Protein AF-A0A7V3UQM1-F1 (afdb_monomer)

pLDDT: mean 96.76, std 2.08, range [89.19, 98.5]

Radius of gyration: 13.06 Å; Cα contacts (8 Å, |Δi|>4): 38; chains: 1; bounding box: 28×18×31 Å

Solvent-accessible surface area (backbone atoms only — not comparable to full-atom values): 3785 Å² total; per-residue (Å²): 116,68,66,63,54,40,56,74,72,66,52,68,56,29,42,46,64,75,76,48,56,81,84,48,39,64,61,53,33,62,66,50,63,80,42,51,84,61,58,65,68,44,95,58,90,78,52,70,66,51,47,40,50,51,50,61,59,33,38,55,70,124

Foldseek 3Di:
DVVVVCVVVVHQFFDVSVPDDLVCLVVVLVVCVVVCVPQVVPPDDDDSVNSSV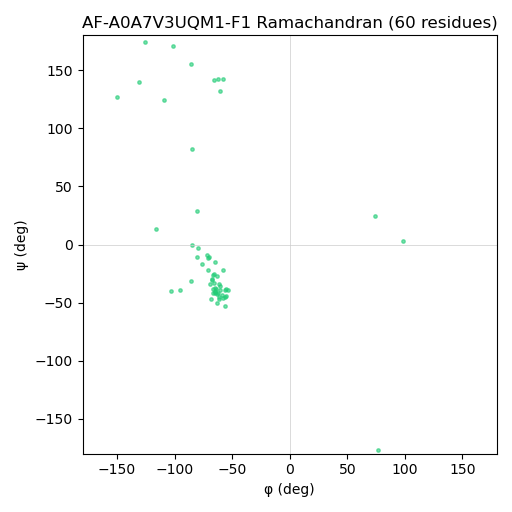VNVCRRGPD

Secondary structure (DSSP, 8-state):
-HHHHHHHTT--SSGGGGT--GGGHHHHHHHHGGGHHHHTTSSS---HHHHHHHHHHTT---

Mean predicted aligned error: 2.46 Å

Structure (mmCIF, N/CA/C/O backbone):
data_AF-A0A7V3UQM1-F1
#
_entry.id   AF-A0A7V3UQM1-F1
#
loop_
_atom_site.group_PDB
_atom_site.id
_atom_site.type_symbol
_atom_site.label_atom_id
_atom_site.label_alt_id
_atom_site.label_comp_id
_atom_site.label_asym_id
_atom_site.label_entity_id
_atom_site.label_seq_id
_atom_site.pdbx_PDB_ins_code
_atom_site.Cartn_x
_atom_site.Cartn_y
_atom_site.Cartn_z
_atom_site.occupancy
_atom_site.B_iso_or_equiv
_atom_site.auth_seq_id
_atom_site.auth_comp_id
_atom_site.auth_asym_id
_atom_site.auth_atom_id
_atom_site.pdbx_PDB_model_num
ATOM 1 N N . ALA A 1 1 ? -0.955 -0.200 16.523 1.00 89.19 1 ALA A N 1
ATOM 2 C CA . ALA A 1 1 ? -1.133 1.201 16.976 1.00 89.19 1 ALA A CA 1
ATOM 3 C C . ALA A 1 1 ? -1.624 2.123 15.852 1.00 89.19 1 ALA A C 1
ATOM 5 O O . ALA A 1 1 ? -2.686 2.712 16.006 1.00 89.19 1 ALA A O 1
ATOM 6 N N . VAL A 1 2 ? -0.920 2.205 14.714 1.00 96.38 2 VAL A N 1
ATOM 7 C CA . VAL A 1 2 ? -1.247 3.126 13.600 1.00 96.38 2 VAL A CA 1
ATOM 8 C C . VAL A 1 2 ? -2.655 2.920 13.019 1.00 96.38 2 VAL A C 1
ATOM 10 O O . VAL A 1 2 ? -3.386 3.892 12.867 1.00 96.38 2 VAL A O 1
ATOM 13 N N . ILE A 1 3 ? -3.098 1.674 12.810 1.00 96.69 3 ILE A N 1
ATOM 14 C CA . ILE A 1 3 ? -4.454 1.358 12.304 1.00 96.69 3 ILE A CA 1
ATOM 15 C C . ILE A 1 3 ? -5.562 2.018 13.144 1.00 96.69 3 ILE A C 1
ATOM 17 O O . ILE A 1 3 ? -6.533 2.539 12.604 1.00 96.69 3 ILE A O 1
ATOM 21 N N . LYS A 1 4 ? -5.410 2.058 14.475 1.00 97.69 4 LYS A N 1
ATOM 22 C CA . LYS A 1 4 ? -6.392 2.694 15.369 1.00 97.69 4 LYS A CA 1
ATOM 23 C C . LYS A 1 4 ? -6.501 4.200 15.107 1.00 97.69 4 LYS A C 1
ATOM 25 O O . LYS A 1 4 ? -7.601 4.743 15.154 1.00 97.69 4 LYS A O 1
ATOM 30 N N . VAL A 1 5 ? -5.375 4.860 14.825 1.00 98.00 5 VAL A N 1
ATOM 31 C CA . VAL A 1 5 ? -5.333 6.288 14.478 1.00 98.00 5 VAL A CA 1
ATOM 32 C C . VAL A 1 5 ? -5.977 6.519 13.113 1.00 98.00 5 VAL A C 1
ATOM 34 O O . VAL A 1 5 ? -6.851 7.373 13.010 1.00 98.00 5 VAL A O 1
ATOM 37 N N . MET A 1 6 ? -5.629 5.710 12.107 1.00 97.69 6 MET A N 1
ATOM 38 C CA . MET A 1 6 ? -6.196 5.804 10.754 1.00 97.69 6 MET A CA 1
ATOM 39 C C . MET A 1 6 ? -7.722 5.657 10.764 1.00 97.69 6 MET A C 1
ATOM 41 O O . MET A 1 6 ? -8.428 6.495 10.209 1.00 97.69 6 MET A O 1
ATOM 45 N N . ARG A 1 7 ? -8.246 4.662 11.492 1.00 97.56 7 ARG A N 1
ATOM 46 C CA . ARG A 1 7 ? -9.694 4.469 11.665 1.00 97.56 7 ARG A CA 1
ATOM 47 C C . ARG A 1 7 ? -10.361 5.648 12.371 1.00 97.56 7 ARG A C 1
ATOM 49 O O . ARG A 1 7 ? -11.433 6.070 11.957 1.00 97.56 7 ARG A O 1
ATOM 56 N N . LYS A 1 8 ? -9.733 6.204 13.415 1.00 98.12 8 LYS A N 1
ATOM 57 C CA . LYS A 1 8 ? -10.262 7.376 14.136 1.00 98.12 8 LYS A CA 1
ATOM 58 C C . LYS A 1 8 ? -10.296 8.632 13.258 1.00 98.12 8 LYS A C 1
ATOM 60 O O . LYS A 1 8 ? -11.191 9.450 13.426 1.00 98.12 8 LYS A O 1
ATOM 65 N N . ALA A 1 9 ? -9.340 8.775 12.343 1.00 97.88 9 ALA A N 1
ATOM 66 C CA . ALA A 1 9 ? -9.283 9.873 11.383 1.00 97.88 9 ALA A CA 1
ATOM 67 C C . ALA A 1 9 ? -10.221 9.684 10.172 1.00 97.88 9 ALA A C 1
ATOM 69 O O . ALA A 1 9 ? -10.294 10.573 9.332 1.00 97.88 9 ALA A O 1
ATOM 70 N N . GLY A 1 10 ? -10.926 8.549 10.068 1.00 97.31 10 GLY A N 1
ATOM 71 C CA . GLY A 1 10 ? -11.809 8.258 8.936 1.00 97.31 10 GLY A CA 1
ATOM 72 C C . GLY A 1 10 ? -11.067 7.899 7.647 1.00 97.31 10 GLY A C 1
ATOM 73 O O . GLY A 1 10 ? -11.612 8.089 6.564 1.00 97.31 10 GLY A O 1
ATOM 74 N N . MET A 1 11 ? -9.829 7.398 7.739 1.00 97.94 11 MET A N 1
ATOM 75 C CA . MET A 1 11 ? -9.062 7.024 6.551 1.00 97.94 11 MET A CA 1
ATOM 76 C C . MET A 1 11 ? -9.705 5.845 5.804 1.00 97.94 11 MET A C 1
ATOM 78 O O . MET A 1 11 ? -10.164 4.896 6.451 1.00 97.94 11 MET A O 1
ATOM 82 N N . PRO A 1 12 ? -9.688 5.857 4.458 1.00 98.00 12 PRO A N 1
ATOM 83 C CA . PRO A 1 12 ? -10.127 4.729 3.643 1.00 98.00 12 PRO A CA 1
ATOM 84 C C . PRO A 1 12 ? -9.332 3.453 3.949 1.00 98.00 12 PRO A C 1
ATOM 86 O O . PRO A 1 12 ? -8.121 3.499 4.182 1.00 98.00 12 PRO A O 1
ATOM 89 N N . ASN A 1 13 ? -10.009 2.304 3.934 1.00 98.00 13 ASN A N 1
ATOM 90 C CA . ASN A 1 13 ? -9.392 1.011 4.224 1.00 98.00 13 ASN A CA 1
ATOM 91 C C . ASN A 1 13 ? -8.735 0.398 2.981 1.00 98.00 13 ASN A C 1
ATOM 93 O O . ASN A 1 13 ? -9.313 -0.456 2.308 1.00 98.00 13 ASN A O 1
ATOM 97 N N . GLY A 1 14 ? -7.515 0.842 2.694 1.00 98.00 14 GLY A N 1
ATOM 98 C CA . GLY A 1 14 ? -6.736 0.345 1.565 1.00 98.00 14 GLY A CA 1
ATOM 99 C C . GLY A 1 14 ? -7.191 0.895 0.213 1.00 98.00 14 GLY A C 1
ATOM 100 O O . GLY A 1 14 ? -8.080 1.742 0.109 1.00 98.00 14 GLY A O 1
ATOM 101 N N . LEU A 1 15 ? -6.536 0.412 -0.840 1.00 98.38 15 LEU A N 1
ATOM 102 C CA . LEU A 1 15 ? -6.651 0.946 -2.198 1.00 98.38 15 LEU A CA 1
ATOM 103 C C . LEU A 1 15 ? -8.037 0.729 -2.822 1.00 98.38 15 LEU A C 1
ATOM 105 O O . LEU A 1 15 ? -8.520 1.592 -3.556 1.00 98.38 15 LEU A O 1
ATOM 109 N N . ARG A 1 16 ? -8.733 -0.357 -2.455 1.00 98.38 16 ARG A N 1
ATOM 110 C CA . ARG A 1 16 ? -10.114 -0.599 -2.907 1.00 98.38 16 ARG A CA 1
ATOM 111 C C . ARG A 1 16 ? -11.074 0.497 -2.462 1.00 98.38 16 ARG A C 1
ATOM 113 O O . ARG A 1 16 ? -11.964 0.876 -3.216 1.00 98.38 16 ARG A O 1
ATOM 120 N N . ALA A 1 17 ? -10.872 1.046 -1.265 1.00 98.19 17 ALA A N 1
ATOM 121 C CA . ALA A 1 17 ? -11.730 2.095 -0.721 1.00 98.19 17 ALA A CA 1
ATOM 122 C C . ALA A 1 17 ? -11.582 3.446 -1.449 1.00 98.19 17 ALA A C 1
ATOM 124 O O . ALA A 1 17 ? -12.393 4.342 -1.226 1.00 98.19 17 ALA A O 1
ATOM 125 N N . VAL A 1 18 ? -10.575 3.593 -2.319 1.00 97.69 18 VAL A N 1
ATOM 126 C CA . VAL A 1 18 ? -10.355 4.787 -3.153 1.00 97.69 18 VAL A CA 1
ATOM 127 C C . VAL A 1 18 ? -10.471 4.501 -4.656 1.00 97.69 18 VAL A C 1
ATOM 129 O O . VAL A 1 18 ? -10.108 5.348 -5.466 1.00 97.69 18 VAL A O 1
ATOM 132 N N . GLY A 1 19 ? -11.008 3.335 -5.033 1.00 98.19 19 GLY A N 1
ATOM 133 C CA . GLY A 1 19 ? -11.381 3.018 -6.416 1.00 98.19 19 GLY A CA 1
ATOM 134 C C . GLY A 1 19 ? -10.373 2.194 -7.218 1.00 98.19 19 GLY A C 1
ATOM 135 O O . GLY A 1 19 ? -10.649 1.921 -8.380 1.00 98.19 19 GLY A O 1
ATOM 136 N N . TYR A 1 20 ? -9.256 1.760 -6.627 1.00 98.50 20 TYR A N 1
ATOM 137 C CA . TYR A 1 20 ? -8.328 0.843 -7.298 1.00 98.50 20 TYR A CA 1
ATOM 138 C C . TYR A 1 20 ? -8.735 -0.620 -7.127 1.00 98.50 20 TYR A C 1
ATOM 140 O O . TYR A 1 20 ? -9.371 -1.026 -6.149 1.00 98.50 20 TYR A O 1
ATOM 148 N N . THR A 1 21 ? -8.291 -1.437 -8.067 1.00 98.38 21 THR A N 1
ATOM 149 C CA . THR A 1 21 ? -8.499 -2.878 -8.107 1.00 98.38 21 THR A CA 1
ATOM 150 C C . THR A 1 21 ? -7.166 -3.613 -8.244 1.00 98.38 21 THR A C 1
ATOM 152 O O . THR A 1 21 ? -6.104 -3.009 -8.393 1.00 98.38 21 THR A O 1
ATOM 155 N N . ALA A 1 22 ? -7.209 -4.946 -8.172 1.00 97.56 22 ALA A N 1
ATOM 156 C CA . ALA A 1 22 ? -6.018 -5.761 -8.394 1.00 97.56 22 ALA A CA 1
ATOM 157 C C . ALA A 1 22 ? -5.502 -5.657 -9.842 1.00 97.56 22 ALA A C 1
ATOM 159 O O . ALA A 1 22 ? -4.306 -5.823 -10.064 1.00 97.56 22 ALA A O 1
ATOM 160 N N . ASP A 1 23 ? -6.381 -5.335 -10.794 1.00 98.44 23 ASP A N 1
ATOM 161 C CA . ASP A 1 23 ? -6.034 -5.202 -12.212 1.00 98.44 23 ASP A CA 1
ATOM 162 C C . ASP A 1 23 ? -5.182 -3.945 -12.470 1.00 98.44 23 ASP A C 1
ATOM 164 O O . ASP A 1 23 ? -4.406 -3.896 -13.420 1.00 98.44 23 ASP A O 1
ATOM 168 N N . ASP A 1 24 ? -5.247 -2.955 -11.573 1.00 98.50 24 ASP A N 1
ATOM 169 C CA . ASP A 1 24 ? -4.454 -1.725 -11.653 1.00 98.50 24 ASP A CA 1
ATOM 170 C C . ASP A 1 24 ? -3.012 -1.900 -11.146 1.00 98.50 24 ASP A C 1
ATOM 172 O O . ASP A 1 24 ? -2.174 -1.014 -11.324 1.00 98.50 24 ASP A O 1
ATOM 176 N N 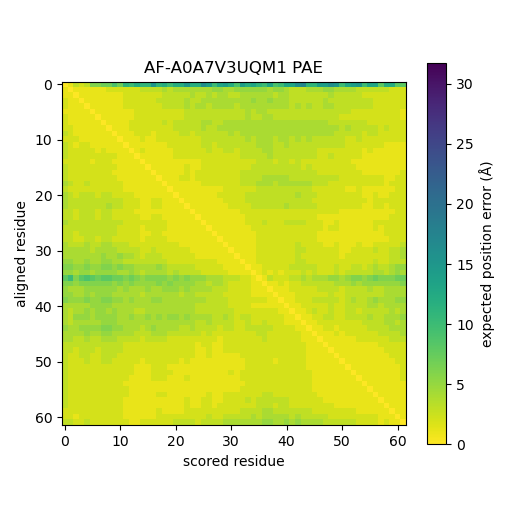. VAL A 1 25 ? -2.692 -3.026 -10.495 1.00 98.31 25 VAL A N 1
ATOM 177 C CA . VAL A 1 25 ? -1.400 -3.227 -9.815 1.00 98.31 25 VAL A CA 1
ATOM 178 C C . VAL A 1 25 ? -0.225 -3.132 -10.780 1.00 98.31 25 VAL A C 1
ATOM 180 O O . VAL A 1 25 ? 0.790 -2.534 -10.432 1.00 98.31 25 VAL A O 1
ATOM 183 N N . ASP A 1 26 ? -0.358 -3.669 -11.991 1.00 97.94 26 ASP A N 1
ATOM 184 C CA . ASP A 1 26 ? 0.713 -3.619 -12.990 1.00 97.94 26 ASP A CA 1
ATOM 185 C C . ASP A 1 26 ? 1.041 -2.165 -13.354 1.00 97.94 26 ASP A C 1
ATOM 187 O O . ASP A 1 26 ? 2.201 -1.757 -13.320 1.00 97.94 26 ASP A O 1
ATOM 191 N N . ALA A 1 27 ? 0.012 -1.345 -13.586 1.00 98.31 27 ALA A N 1
ATOM 192 C CA . ALA A 1 27 ? 0.176 0.075 -13.882 1.00 98.31 27 ALA A CA 1
ATOM 193 C C . ALA A 1 27 ? 0.771 0.854 -12.694 1.00 98.31 27 ALA A C 1
ATOM 195 O O . ALA A 1 27 ? 1.606 1.741 -12.885 1.00 98.31 27 ALA A O 1
ATOM 196 N N . LEU A 1 28 ? 0.385 0.508 -11.460 1.00 97.94 28 LEU A N 1
ATOM 197 C CA . LEU A 1 28 ? 0.944 1.107 -10.244 1.00 97.94 28 LEU A CA 1
ATOM 198 C C . LEU A 1 28 ? 2.432 0.775 -10.069 1.00 97.94 28 LEU A C 1
ATOM 200 O O . LEU A 1 28 ? 3.212 1.654 -9.695 1.00 97.94 28 LEU A O 1
ATOM 204 N N . VAL A 1 29 ? 2.841 -0.466 -10.357 1.00 97.75 29 VAL A N 1
ATOM 205 C CA . VAL A 1 29 ? 4.252 -0.882 -10.314 1.00 97.75 29 VAL A CA 1
ATOM 206 C C . VAL A 1 29 ? 5.059 -0.109 -11.350 1.00 97.75 29 VAL A C 1
ATOM 208 O O . VAL A 1 29 ? 6.052 0.519 -10.979 1.00 97.75 29 VAL A O 1
ATOM 211 N N . GLU A 1 30 ? 4.603 -0.070 -12.603 1.00 97.38 30 GLU A N 1
ATOM 212 C CA . GLU A 1 30 ? 5.263 0.697 -13.667 1.00 97.38 30 GLU A CA 1
ATOM 2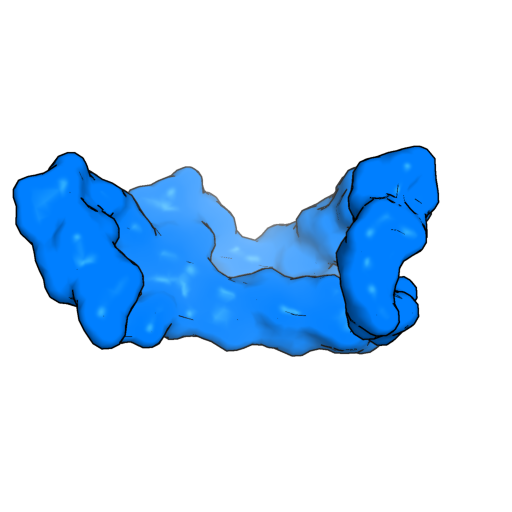13 C C . GLU A 1 30 ? 5.402 2.181 -13.300 1.00 97.38 30 GLU A C 1
ATOM 215 O O . GLU A 1 30 ? 6.456 2.783 -13.505 1.00 97.38 30 GLU A O 1
ATOM 220 N N . GLY A 1 31 ? 4.384 2.766 -12.661 1.00 96.69 31 GLY A N 1
ATOM 221 C CA . GLY A 1 31 ? 4.430 4.144 -12.173 1.00 96.69 31 GLY A CA 1
ATOM 222 C C . GLY A 1 31 ? 5.435 4.384 -11.038 1.00 96.69 31 GLY A C 1
ATOM 223 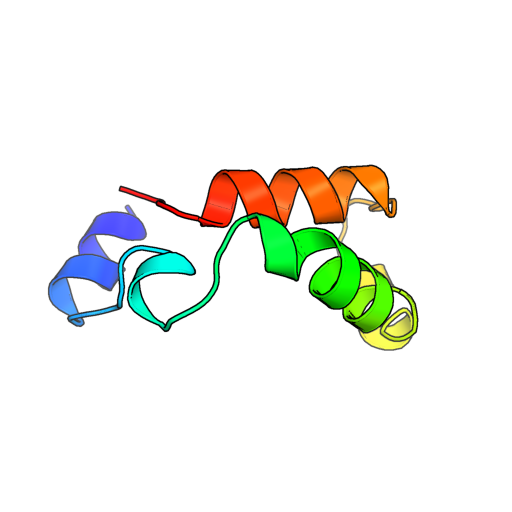O O . GLY A 1 31 ? 5.928 5.505 -10.880 1.00 96.69 31 GLY A O 1
ATOM 224 N N . VAL A 1 32 ? 5.770 3.366 -10.240 1.00 95.69 32 VAL A N 1
ATOM 225 C CA . VAL A 1 32 ? 6.693 3.486 -9.097 1.00 95.69 32 VAL A CA 1
ATOM 226 C C . VAL A 1 32 ? 8.162 3.322 -9.496 1.00 95.69 32 VAL A C 1
ATOM 228 O O . VAL A 1 32 ? 9.030 3.966 -8.903 1.00 95.69 32 VAL A O 1
ATOM 231 N N . LEU A 1 33 ? 8.461 2.516 -10.520 1.00 93.62 33 LEU A N 1
ATOM 232 C CA . LEU A 1 33 ? 9.830 2.258 -10.988 1.00 93.62 33 LEU A CA 1
ATOM 233 C C . LEU A 1 33 ? 10.640 3.525 -11.347 1.00 93.62 33 LEU A C 1
ATOM 235 O O . LEU A 1 33 ? 11.792 3.626 -10.903 1.00 93.62 33 LEU A O 1
ATOM 239 N N . PRO A 1 34 ? 10.100 4.536 -12.064 1.00 95.94 34 PRO A N 1
ATOM 240 C CA . PRO A 1 34 ? 10.848 5.760 -12.358 1.00 95.94 34 PRO A CA 1
ATOM 241 C C . PRO A 1 34 ? 11.060 6.653 -11.124 1.00 95.94 34 PRO A C 1
ATOM 243 O O . PRO A 1 34 ? 11.898 7.556 -11.153 1.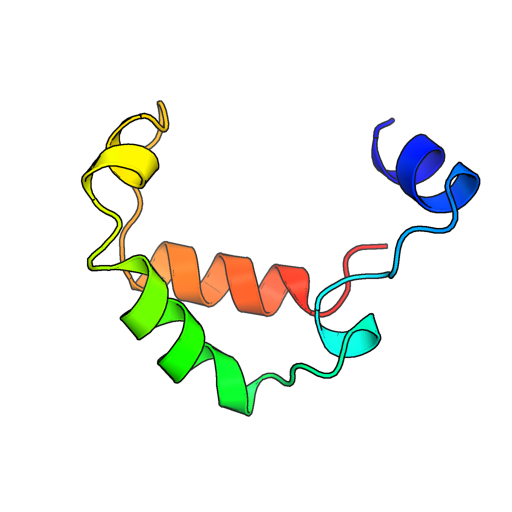00 95.94 34 PRO A O 1
ATOM 246 N N . GLN A 1 35 ? 10.377 6.396 -10.002 1.00 95.00 35 GLN A N 1
ATOM 247 C CA . GLN A 1 35 ? 10.482 7.181 -8.763 1.00 95.00 35 GLN A CA 1
ATOM 248 C C . GLN A 1 35 ? 11.723 6.817 -7.921 1.00 95.00 35 GLN A C 1
ATOM 250 O O . GLN A 1 35 ? 11.752 6.997 -6.702 1.00 95.00 35 GLN A O 1
ATOM 255 N N . HIS A 1 36 ? 12.803 6.361 -8.565 1.00 89.88 36 HIS A N 1
ATOM 256 C CA . HIS A 1 36 ? 14.027 5.875 -7.920 1.00 89.88 36 HIS A CA 1
ATOM 257 C C . HIS A 1 36 ? 14.710 6.897 -6.997 1.00 89.88 36 HIS A C 1
ATOM 259 O O . HIS A 1 36 ? 15.499 6.515 -6.136 1.00 89.88 36 HIS A O 1
ATOM 265 N N . ARG A 1 37 ? 14.461 8.202 -7.179 1.00 92.81 37 ARG A N 1
ATOM 266 C CA . ARG A 1 37 ? 15.026 9.247 -6.309 1.00 92.81 37 ARG A CA 1
ATOM 267 C C . ARG A 1 37 ? 14.435 9.219 -4.901 1.00 92.81 37 ARG A C 1
ATOM 269 O O . ARG A 1 37 ? 15.168 9.496 -3.961 1.00 92.81 37 ARG A O 1
ATOM 276 N N . VAL A 1 38 ? 13.155 8.866 -4.753 1.00 93.94 38 VAL A N 1
ATOM 277 C CA . VAL A 1 38 ? 12.502 8.742 -3.440 1.00 93.94 38 VAL A CA 1
ATOM 278 C C . VAL A 1 38 ? 12.525 7.302 -2.936 1.00 93.94 38 VAL A C 1
ATOM 280 O O . VAL A 1 38 ? 12.805 7.076 -1.763 1.00 93.94 38 VAL A O 1
ATOM 283 N N . THR A 1 39 ? 12.322 6.307 -3.803 1.00 94.19 39 THR A N 1
ATOM 284 C CA . THR A 1 39 ? 12.256 4.903 -3.360 1.00 94.19 39 THR A CA 1
ATOM 285 C C . THR A 1 39 ? 13.599 4.383 -2.840 1.00 94.19 39 THR A C 1
ATOM 287 O O . THR A 1 39 ? 13.616 3.586 -1.906 1.00 94.19 39 THR A O 1
ATOM 290 N N . LYS A 1 40 ? 14.733 4.899 -3.339 1.00 92.94 40 LYS A N 1
ATOM 291 C CA . LYS A 1 40 ? 16.073 4.577 -2.811 1.00 92.94 40 LYS A CA 1
ATOM 292 C C . LYS A 1 40 ? 16.384 5.193 -1.442 1.00 92.94 40 LYS A C 1
ATOM 294 O O . LYS A 1 40 ? 17.399 4.835 -0.856 1.00 92.94 40 LYS A O 1
ATOM 299 N N . LEU A 1 41 ? 15.544 6.095 -0.926 1.00 95.50 41 LEU A N 1
ATOM 300 C CA . LEU A 1 41 ? 15.680 6.603 0.446 1.00 95.50 41 LEU A CA 1
ATOM 301 C C . LEU A 1 41 ? 15.200 5.584 1.485 1.00 95.50 41 LEU A C 1
ATOM 303 O O . LEU A 1 41 ? 15.513 5.720 2.667 1.00 95.50 41 LEU A O 1
ATOM 307 N N . SER A 1 42 ? 14.435 4.571 1.063 1.00 93.62 42 SER A N 1
ATOM 308 C CA . SER A 1 42 ? 14.042 3.475 1.940 1.00 93.62 42 SER A CA 1
ATOM 309 C C . SER A 1 42 ? 15.293 2.753 2.457 1.00 93.62 42 SER A C 1
ATOM 311 O O . SER A 1 42 ? 16.143 2.359 1.656 1.00 93.62 42 SER A O 1
ATOM 313 N N . PRO A 1 43 ? 15.400 2.487 3.773 1.00 96.62 43 PRO A N 1
ATOM 314 C CA . PRO A 1 43 ? 16.507 1.704 4.322 1.00 96.62 43 PRO A CA 1
ATOM 315 C C . PRO A 1 43 ? 16.501 0.251 3.819 1.00 96.62 43 PRO A C 1
ATOM 317 O O . PRO A 1 43 ? 17.488 -0.464 3.972 1.00 96.62 43 PRO A O 1
ATOM 320 N N . ARG A 1 44 ? 15.384 -0.202 3.235 1.00 94.50 44 ARG A N 1
ATOM 321 C CA . ARG A 1 44 ? 15.253 -1.500 2.571 1.00 94.50 44 ARG A CA 1
ATOM 322 C C . ARG A 1 44 ? 15.139 -1.284 1.070 1.00 94.50 44 ARG A C 1
ATOM 324 O O . ARG A 1 44 ? 14.242 -0.569 0.622 1.00 94.50 44 ARG A O 1
ATOM 331 N N . SER A 1 45 ? 16.025 -1.928 0.316 1.00 93.06 45 SER A N 1
ATOM 332 C CA . SER A 1 45 ? 15.896 -1.993 -1.141 1.00 93.06 45 SER A CA 1
ATOM 333 C C . SER A 1 45 ? 14.605 -2.722 -1.511 1.00 93.06 45 SER A C 1
ATOM 335 O O . SER A 1 45 ? 14.229 -3.676 -0.835 1.00 93.06 45 SER A O 1
ATOM 337 N N . ALA A 1 46 ? 13.945 -2.262 -2.568 1.00 95.06 46 ALA A N 1
ATOM 338 C CA . ALA A 1 46 ? 12.709 -2.839 -3.075 1.00 95.06 46 ALA A CA 1
ATOM 339 C C . ALA A 1 46 ? 12.819 -3.045 -4.587 1.00 95.06 46 ALA A C 1
ATOM 341 O O . ALA A 1 46 ? 13.372 -2.212 -5.310 1.00 95.06 46 ALA A O 1
ATOM 342 N N . THR A 1 47 ? 12.299 -4.173 -5.045 1.00 95.75 47 THR A N 1
ATOM 343 C CA . THR A 1 47 ? 12.203 -4.586 -6.443 1.00 95.75 47 THR A CA 1
ATOM 344 C C . THR A 1 47 ? 10.783 -4.370 -6.972 1.00 95.75 47 THR A C 1
ATOM 346 O O . THR A 1 47 ? 9.852 -4.109 -6.212 1.00 95.75 47 THR A O 1
ATOM 349 N N . ALA A 1 48 ? 10.586 -4.525 -8.285 1.00 96.56 48 ALA A N 1
ATOM 350 C CA . ALA A 1 48 ? 9.252 -4.494 -8.892 1.00 96.56 48 ALA A CA 1
ATOM 351 C C . ALA A 1 48 ? 8.291 -5.518 -8.253 1.00 96.56 48 ALA A C 1
ATOM 353 O O . ALA A 1 48 ? 7.121 -5.214 -8.028 1.00 96.56 48 ALA A O 1
ATOM 354 N N . ALA A 1 49 ? 8.795 -6.709 -7.908 1.00 97.75 49 ALA A N 1
ATOM 355 C CA . ALA A 1 49 ? 8.010 -7.749 -7.248 1.00 97.75 49 ALA A CA 1
ATOM 356 C C . ALA A 1 49 ? 7.595 -7.342 -5.824 1.00 97.75 49 ALA A C 1
ATOM 358 O O . ALA A 1 49 ? 6.453 -7.579 -5.433 1.00 97.75 49 ALA A O 1
ATOM 359 N N . ASP A 1 50 ? 8.480 -6.666 -5.085 1.00 97.25 50 ASP A N 1
ATOM 360 C CA . ASP A 1 50 ? 8.163 -6.154 -3.747 1.00 97.25 50 ASP A CA 1
ATOM 361 C C . ASP A 1 50 ? 7.067 -5.085 -3.810 1.00 97.25 50 ASP A C 1
ATOM 363 O O . ASP A 1 50 ? 6.133 -5.105 -3.011 1.00 97.25 50 ASP A O 1
ATOM 367 N N . PHE A 1 51 ? 7.134 -4.179 -4.792 1.00 97.38 51 PHE A N 1
ATOM 368 C CA . PHE A 1 51 ? 6.085 -3.180 -5.000 1.00 97.38 51 PHE A CA 1
ATOM 369 C C . PHE A 1 51 ? 4.757 -3.814 -5.412 1.00 97.38 51 PHE A C 1
ATOM 371 O O . PHE A 1 51 ? 3.713 -3.414 -4.900 1.00 97.38 51 PHE A O 1
ATOM 378 N N . ARG A 1 52 ? 4.787 -4.835 -6.278 1.00 98.44 52 ARG A N 1
ATOM 379 C CA . ARG A 1 52 ? 3.588 -5.595 -6.652 1.00 98.44 52 ARG A CA 1
ATOM 380 C C . ARG A 1 52 ? 2.909 -6.174 -5.416 1.00 98.44 52 ARG A C 1
ATOM 382 O O . ARG A 1 52 ? 1.714 -5.960 -5.218 1.00 98.44 52 ARG A O 1
ATOM 389 N N . GLN A 1 53 ? 3.672 -6.890 -4.592 1.00 98.44 53 GLN A N 1
ATOM 390 C CA . GLN A 1 53 ? 3.135 -7.515 -3.389 1.00 98.44 53 GLN A CA 1
ATOM 391 C C . GLN A 1 53 ? 2.627 -6.458 -2.405 1.00 98.44 53 GLN A C 1
ATOM 393 O O . GLN A 1 53 ? 1.518 -6.588 -1.900 1.00 98.44 53 GLN A O 1
ATOM 398 N N . LEU A 1 54 ? 3.371 -5.363 -2.218 1.00 97.75 54 LEU A N 1
ATOM 399 C CA . LEU A 1 54 ? 2.955 -4.244 -1.375 1.00 97.75 54 LEU A CA 1
ATOM 40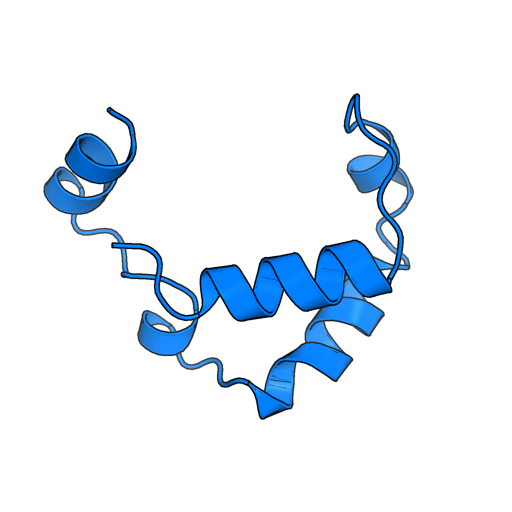0 C C . LEU A 1 54 ? 1.601 -3.665 -1.803 1.00 97.75 54 LEU A C 1
ATOM 402 O O . LEU A 1 54 ? 0.756 -3.411 -0.945 1.00 97.75 54 LEU A O 1
ATOM 406 N N . PHE A 1 55 ? 1.371 -3.450 -3.101 1.00 98.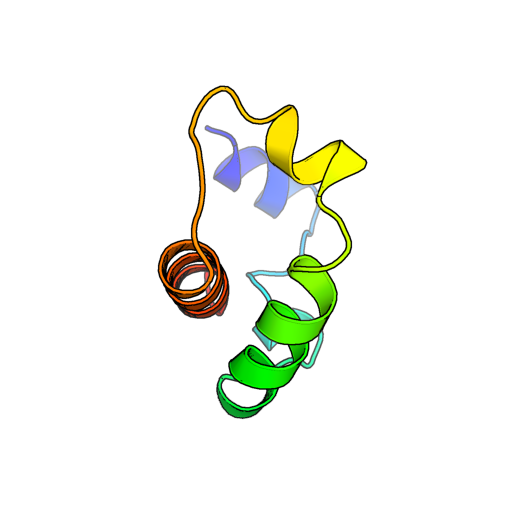38 55 PHE A N 1
ATOM 407 C CA . PHE A 1 55 ? 0.084 -2.951 -3.591 1.00 98.38 55 PHE A CA 1
ATOM 408 C C . PHE A 1 55 ? -1.045 -3.963 -3.383 1.00 98.38 55 PHE A C 1
ATOM 410 O O . PHE A 1 55 ? -2.125 -3.569 -2.943 1.00 98.38 55 PHE A O 1
ATOM 417 N N . LEU A 1 56 ? -0.798 -5.253 -3.635 1.00 98.44 56 LEU A N 1
ATOM 418 C CA . LEU A 1 56 ? -1.780 -6.319 -3.403 1.00 98.44 56 LEU A CA 1
ATOM 419 C C . LEU A 1 56 ? -2.174 -6.421 -1.925 1.00 98.44 56 LEU A C 1
ATOM 421 O O . LEU A 1 56 ? -3.364 -6.413 -1.610 1.00 98.44 56 LEU A O 1
ATOM 425 N N . ASP A 1 57 ? -1.191 -6.417 -1.026 1.00 98.38 57 ASP A N 1
ATOM 426 C CA . ASP A 1 57 ? -1.404 -6.408 0.425 1.00 98.38 57 ASP A CA 1
ATOM 427 C C . ASP A 1 57 ? -2.117 -5.126 0.880 1.00 98.38 57 ASP A C 1
ATOM 429 O O . ASP A 1 57 ? -2.844 -5.119 1.870 1.00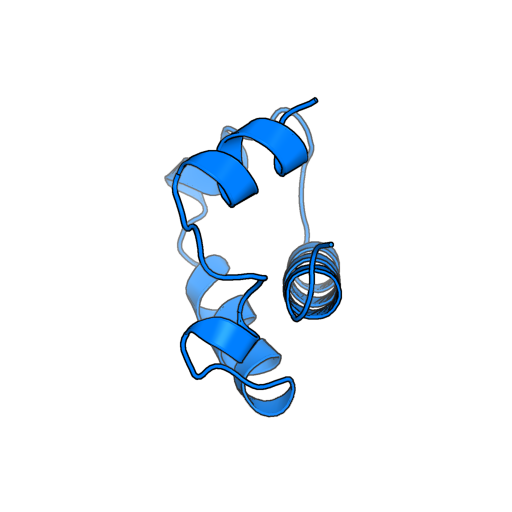 98.38 57 ASP A O 1
ATOM 433 N N . SER A 1 58 ? -1.952 -4.034 0.126 1.00 98.25 58 SER A N 1
ATOM 434 C CA . SER A 1 58 ? -2.587 -2.745 0.405 1.00 98.25 58 SER A CA 1
ATOM 435 C C . SER A 1 58 ? -4.006 -2.603 -0.144 1.00 98.25 58 SER A C 1
ATOM 437 O O . SER A 1 58 ? -4.641 -1.566 0.071 1.00 98.25 58 SER A O 1
ATOM 439 N N . MET A 1 59 ? -4.547 -3.618 -0.827 1.00 98.31 59 MET A N 1
ATOM 440 C CA . MET A 1 59 ? -5.932 -3.595 -1.312 1.00 98.31 59 MET A CA 1
ATOM 441 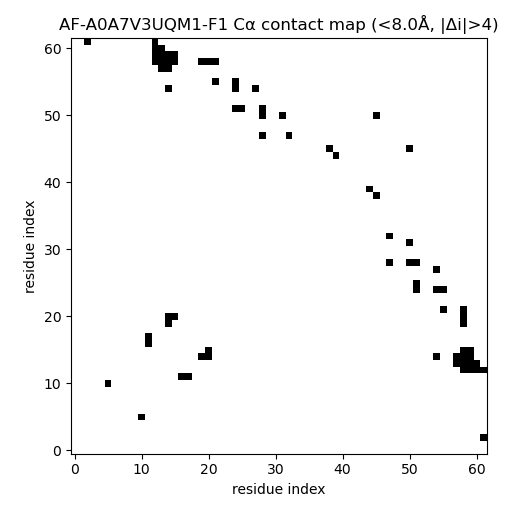C C . MET A 1 59 ? -6.939 -3.486 -0.163 1.00 98.31 59 MET A C 1
ATOM 443 O O . MET A 1 59 ? -7.976 -2.837 -0.307 1.00 98.31 59 MET A O 1
ATOM 447 N N . THR A 1 60 ? -6.632 -4.094 0.983 1.00 97.94 60 THR A N 1
ATOM 448 C CA . THR A 1 60 ? -7.401 -4.005 2.232 1.00 97.94 60 THR A CA 1
ATOM 449 C C . THR A 1 60 ? -6.430 -4.160 3.397 1.00 97.94 60 THR A C 1
ATOM 451 O O . THR A 1 60 ? -5.668 -5.118 3.419 1.00 97.94 60 THR A O 1
ATOM 454 N N . ILE A 1 61 ? -6.435 -3.225 4.351 1.00 97.12 61 ILE A N 1
ATOM 455 C CA . ILE A 1 61 ? -5.392 -3.146 5.389 1.00 97.12 61 ILE A CA 1
ATOM 456 C C . ILE A 1 61 ? -5.868 -3.692 6.741 1.00 97.12 61 ILE A C 1
ATOM 458 O O . ILE A 1 61 ? -5.083 -4.316 7.457 1.00 97.12 61 ILE A O 1
ATOM 462 N N . TRP A 1 62 ? -7.113 -3.407 7.137 1.00 95.44 62 TRP A N 1
ATOM 463 C CA . TRP A 1 62 ? -7.644 -3.749 8.466 1.00 95.44 62 TRP A CA 1
ATOM 464 C C . TRP A 1 62 ? -9.099 -4.203 8.464 1.00 95.44 62 TRP A C 1
ATOM 466 O O . TRP A 1 62 ? -9.798 -3.995 7.450 1.00 95.44 62 TRP A O 1
#

Nearest PDB structures (foldseek):
  8fjg-assembly1_A  TM=3.653E-01  e=5.803E+00  synthetic construct
  7emf-assembly1_J  TM=3.380E-01  e=8.679E+00  Homo sapiens
  4hwc-assembly1_A  TM=2.893E-01  e=7.589E+00  Arabidopsis thaliana
  7t5p-assembly1_A  TM=2.880E-01  e=7.589E+00  Homo sapiens

Sequence (62 aa):
AVIKVMRKAGMPNGLRAVGYTADDVDALVEGVLPQHRVTKLSPRSATAADFRQLFLDSMTIW